Protein AF-A0A4V6E1R2-F1 (afdb_monomer_lite)

Radius of gyration: 23.92 Å; chains: 1; bounding box: 44×40×64 Å

pLDDT: mean 80.43, std 17.91, range [40.03, 97.75]

Foldseek 3Di:
DQPPPDPPDDPCDVPRPDDDCVVDPPDCPVVVVVVVVVDAPDWDWDFDDDPPPPRFIWIFGHDPNDGDDTHGPVPPD

Secondary structure (DSSP, 8-state):
------------TTSTT---TTTS----HHHHHHHHHH--SEEEEEE--STTS---EEEEEEETTEEEEEEETT---

Structure (mmCIF, N/CA/C/O backbone):
data_AF-A0A4V6E1R2-F1
#
_entry.id   AF-A0A4V6E1R2-F1
#
loop_
_atom_site.group_PDB
_atom_site.id
_atom_site.type_symbol
_atom_site.label_atom_id
_atom_site.label_alt_id
_atom_site.label_comp_id
_atom_site.label_asym_id
_atom_site.lab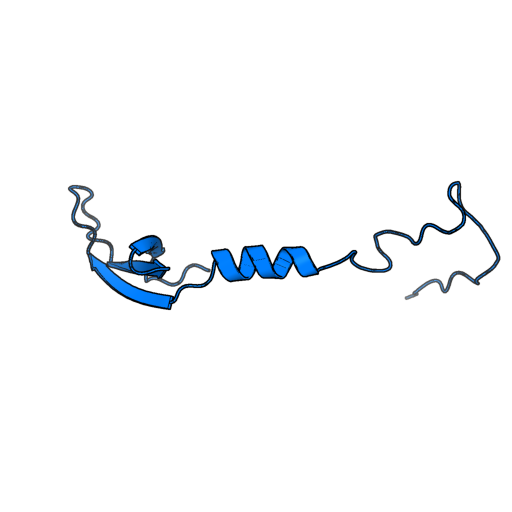el_entity_id
_atom_site.label_seq_id
_atom_site.pdbx_PDB_ins_code
_atom_site.Cartn_x
_atom_site.Cartn_y
_atom_site.Cartn_z
_atom_site.occupancy
_atom_site.B_iso_or_equiv
_atom_site.auth_seq_id
_atom_site.auth_comp_id
_atom_site.auth_asym_id
_atom_site.auth_atom_id
_atom_site.pdbx_PDB_model_num
ATOM 1 N N . LEU A 1 1 ? 13.614 27.310 -32.668 1.00 40.03 1 LEU A N 1
ATOM 2 C CA . LEU A 1 1 ? 14.869 27.165 -31.897 1.00 40.03 1 LEU A CA 1
ATOM 3 C C . LEU A 1 1 ? 14.871 25.751 -31.319 1.00 40.03 1 LEU A C 1
ATOM 5 O O . LEU A 1 1 ? 14.192 25.531 -30.339 1.00 40.03 1 LEU A O 1
ATOM 9 N N . GLY A 1 2 ? 15.433 24.695 -31.884 1.00 42.12 2 GLY A N 1
A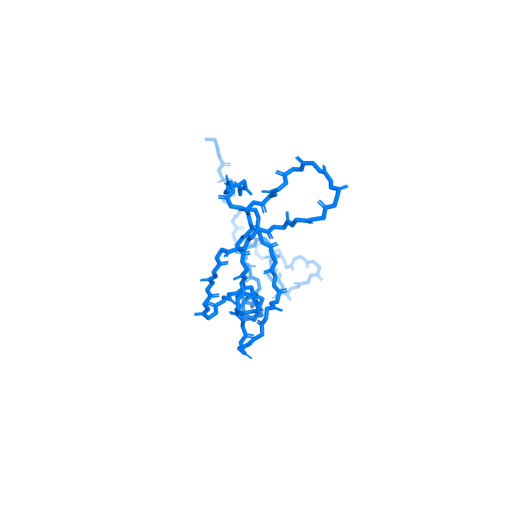TOM 10 C CA . GLY A 1 2 ? 16.307 24.465 -33.025 1.00 42.12 2 GLY A CA 1
ATOM 11 C C . GLY A 1 2 ? 16.850 23.057 -32.784 1.00 42.12 2 GLY A C 1
ATOM 12 O O . GLY A 1 2 ? 17.912 22.918 -32.195 1.00 42.12 2 GLY A O 1
ATOM 13 N N . SER A 1 3 ? 16.069 22.016 -33.102 1.00 48.66 3 SER A N 1
ATOM 14 C CA . SER A 1 3 ? 16.557 20.640 -32.999 1.00 48.66 3 SER A CA 1
ATOM 15 C C . SER A 1 3 ? 17.588 20.458 -34.102 1.00 48.66 3 SER A C 1
ATOM 17 O O . SER A 1 3 ? 17.232 20.342 -35.278 1.00 48.66 3 SER A O 1
ATOM 19 N N . THR A 1 4 ? 18.865 20.509 -33.743 1.00 45.59 4 THR A N 1
ATOM 20 C CA . THR A 1 4 ? 19.938 20.165 -34.667 1.00 45.59 4 THR A CA 1
ATOM 21 C C . THR A 1 4 ? 19.715 18.725 -35.107 1.00 45.59 4 THR A C 1
ATOM 23 O O . THR A 1 4 ? 19.940 17.781 -34.355 1.00 45.59 4 THR A O 1
ATOM 26 N N . ARG A 1 5 ? 19.216 18.565 -36.334 1.00 48.94 5 ARG A N 1
ATOM 27 C CA . ARG A 1 5 ? 19.199 17.300 -37.056 1.00 48.94 5 ARG A CA 1
ATOM 28 C C . ARG A 1 5 ? 20.655 16.975 -37.354 1.00 48.94 5 ARG A C 1
ATOM 30 O O . ARG A 1 5 ? 21.217 17.516 -38.302 1.00 48.94 5 ARG A O 1
ATOM 37 N N . LEU A 1 6 ? 21.272 16.153 -36.510 1.00 50.34 6 LEU A N 1
ATOM 38 C CA . LEU A 1 6 ? 22.564 15.569 -36.833 1.00 50.34 6 LEU A CA 1
ATOM 39 C C . LEU A 1 6 ? 22.342 14.706 -38.072 1.00 50.34 6 LEU A C 1
ATOM 41 O O . LEU A 1 6 ? 21.547 13.765 -38.074 1.00 50.34 6 LEU A O 1
ATOM 45 N N . THR A 1 7 ? 22.950 15.125 -39.175 1.00 45.62 7 THR A N 1
ATOM 46 C CA . THR A 1 7 ? 23.044 14.324 -40.386 1.00 45.62 7 THR A CA 1
ATOM 47 C C . THR A 1 7 ? 23.631 12.980 -39.989 1.00 45.62 7 THR A C 1
ATOM 49 O O . THR A 1 7 ? 24.703 12.950 -39.388 1.00 45.62 7 THR A O 1
ATOM 52 N N . MET A 1 8 ? 22.918 11.894 -40.301 1.00 47.97 8 MET A N 1
ATOM 53 C CA . MET A 1 8 ? 23.485 10.550 -40.325 1.00 47.97 8 MET A CA 1
ATOM 54 C C . MET A 1 8 ? 24.673 10.562 -41.288 1.00 47.97 8 MET A C 1
ATOM 56 O O . MET A 1 8 ? 24.517 10.400 -42.492 1.00 47.97 8 MET A O 1
ATOM 60 N N . GLY A 1 9 ? 25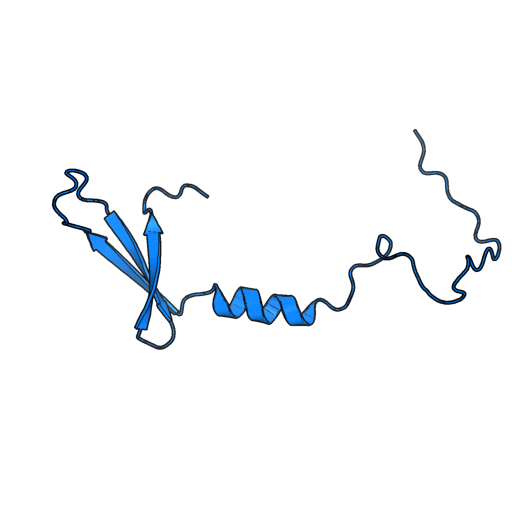.842 10.858 -40.751 1.00 47.47 9 GLY A N 1
ATOM 61 C CA . GLY A 1 9 ? 27.127 10.593 -41.353 1.00 47.47 9 GLY A CA 1
ATOM 62 C C . GLY A 1 9 ? 27.885 9.820 -40.301 1.00 47.47 9 GLY A C 1
ATOM 63 O O . GLY A 1 9 ? 28.450 10.442 -39.414 1.00 47.47 9 GLY A O 1
ATOM 64 N N . ASP A 1 10 ? 27.738 8.497 -40.352 1.00 52.59 10 ASP A N 1
ATOM 65 C CA . ASP A 1 10 ? 28.690 7.466 -39.929 1.00 52.59 10 ASP A CA 1
ATOM 66 C C . ASP A 1 10 ? 29.782 7.891 -38.932 1.00 52.59 10 ASP A C 1
ATOM 68 O O . ASP A 1 10 ? 30.970 7.707 -39.192 1.00 52.59 10 ASP A O 1
ATOM 72 N N . ASP A 1 11 ? 29.397 8.432 -37.776 1.00 54.94 11 ASP A N 1
ATOM 73 C CA . ASP A 1 11 ? 30.306 8.581 -36.648 1.00 54.94 11 ASP A CA 1
ATOM 74 C C . ASP A 1 11 ? 30.018 7.410 -35.700 1.00 54.94 11 ASP A C 1
ATOM 76 O O . ASP A 1 11 ? 29.028 7.437 -34.962 1.00 54.94 11 ASP A O 1
ATOM 80 N N . PRO A 1 12 ? 30.799 6.314 -35.762 1.00 57.56 12 PRO A N 1
ATOM 81 C CA . PRO A 1 12 ? 30.503 5.093 -35.015 1.00 57.56 12 PRO A CA 1
ATOM 82 C C . PRO A 1 12 ? 30.575 5.288 -33.495 1.00 57.56 12 PRO A C 1
ATOM 84 O O . PRO A 1 12 ? 30.261 4.361 -32.740 1.00 57.56 12 PRO A O 1
ATOM 87 N N . GLY A 1 13 ? 31.032 6.458 -33.031 1.00 61.75 13 GLY A N 1
ATOM 88 C CA . GLY A 1 13 ? 31.486 6.640 -31.667 1.00 61.75 13 GLY A CA 1
ATOM 89 C C . GLY A 1 13 ? 32.553 5.594 -31.307 1.00 61.75 13 GLY A C 1
ATOM 90 O O . GLY A 1 13 ? 32.987 4.785 -32.129 1.00 61.75 13 GLY A O 1
ATOM 91 N N . PRO A 1 14 ? 32.990 5.541 -30.046 1.00 64.25 14 PRO A N 1
ATOM 92 C CA . PRO A 1 14 ? 33.916 4.499 -29.601 1.00 64.25 14 PRO A CA 1
ATOM 93 C C . PRO A 1 14 ? 33.291 3.088 -29.593 1.00 64.25 14 PRO A C 1
ATOM 95 O O . PRO A 1 14 ? 34.001 2.110 -29.365 1.00 64.25 14 PRO A O 1
ATOM 98 N N . PHE A 1 15 ? 31.977 2.963 -29.833 1.00 64.06 15 PHE A N 1
ATOM 99 C CA . PHE A 1 15 ? 31.228 1.706 -29.770 1.00 64.06 15 PHE A CA 1
ATOM 100 C C . PHE A 1 15 ? 30.255 1.567 -30.962 1.00 64.06 15 PHE A C 1
ATOM 102 O O . PHE A 1 15 ? 29.043 1.718 -30.774 1.00 64.06 15 PHE A O 1
ATOM 109 N N . PRO A 1 16 ? 30.751 1.253 -32.176 1.00 56.28 16 PRO A N 1
ATOM 110 C CA . PRO A 1 16 ? 29.906 1.036 -33.351 1.00 56.28 16 PRO A CA 1
ATOM 111 C C . PRO A 1 16 ? 28.808 0.002 -33.067 1.00 56.28 16 PRO A C 1
ATOM 113 O O . PRO A 1 16 ? 29.085 -1.105 -32.606 1.00 56.28 16 PRO A O 1
ATOM 116 N N . GLY A 1 17 ? 27.551 0.373 -33.331 1.00 63.97 17 GLY A N 1
ATOM 117 C CA . GLY A 1 17 ? 26.370 -0.473 -33.109 1.00 63.97 17 GLY A CA 1
ATOM 118 C C . GLY A 1 17 ? 25.678 -0.302 -31.750 1.00 63.97 17 GLY A C 1
ATOM 119 O O . GLY A 1 17 ? 24.617 -0.891 -31.534 1.00 63.97 17 GLY A O 1
ATOM 120 N N . ARG A 1 18 ? 26.214 0.521 -30.838 1.00 62.28 18 ARG A N 1
ATOM 121 C CA . ARG A 1 18 ? 25.552 0.860 -29.570 1.00 62.28 18 ARG A CA 1
ATOM 122 C C . ARG A 1 18 ? 24.758 2.163 -29.726 1.00 62.28 18 ARG A C 1
ATOM 124 O O . ARG A 1 18 ? 25.344 3.239 -29.752 1.00 62.28 18 ARG A O 1
ATOM 131 N N . ARG A 1 19 ? 23.425 2.060 -29.814 1.00 67.25 19 ARG A N 1
ATOM 132 C CA . ARG A 1 19 ? 22.511 3.220 -29.758 1.00 67.25 19 ARG A CA 1
ATOM 133 C C . ARG A 1 19 ? 22.659 3.967 -28.429 1.00 67.25 19 ARG A C 1
ATOM 135 O O . ARG A 1 19 ? 22.971 3.345 -27.409 1.00 67.25 19 ARG A O 1
ATOM 142 N N . SER A 1 20 ? 22.451 5.284 -28.441 1.00 71.94 20 SER A N 1
ATOM 143 C CA . SER A 1 20 ? 22.530 6.095 -27.222 1.00 71.94 20 SER A CA 1
ATOM 144 C C . SER A 1 20 ? 21.430 5.667 -26.238 1.00 71.94 20 SER A C 1
ATOM 146 O O . SER A 1 20 ? 20.279 5.529 -26.650 1.00 71.94 20 SER A O 1
ATOM 148 N N . PRO A 1 21 ? 21.718 5.504 -24.932 1.00 67.31 21 PRO A N 1
ATOM 149 C CA . PRO A 1 21 ? 20.700 5.198 -23.917 1.00 67.31 21 PRO A CA 1
ATOM 150 C C . PRO A 1 21 ? 19.591 6.255 -23.791 1.00 67.31 21 PRO A C 1
ATOM 152 O O . PRO A 1 21 ? 18.578 6.009 -23.148 1.00 67.31 21 PRO A O 1
ATOM 155 N N . PHE A 1 22 ? 19.784 7.435 -24.386 1.00 73.88 22 PHE A N 1
ATOM 156 C CA . PHE A 1 22 ? 18.788 8.505 -24.435 1.00 73.88 22 PHE A CA 1
ATOM 157 C C . PHE A 1 22 ? 17.889 8.447 -25.682 1.00 73.88 22 PHE A C 1
ATOM 159 O O . PHE A 1 22 ? 16.930 9.207 -25.768 1.00 73.88 22 PHE A O 1
ATOM 166 N N . GLU A 1 23 ? 18.193 7.587 -26.661 1.00 78.31 23 GLU A N 1
ATOM 167 C CA . GLU A 1 23 ? 17.416 7.451 -27.905 1.00 78.31 23 GLU A CA 1
ATOM 168 C C . GLU A 1 23 ? 16.247 6.471 -27.774 1.00 78.31 23 GLU A C 1
ATOM 170 O O . GLU A 1 23 ? 15.249 6.608 -28.479 1.00 78.31 23 GLU A O 1
ATOM 175 N N . ALA A 1 24 ? 16.370 5.473 -26.899 1.00 75.06 24 ALA A N 1
ATOM 176 C CA . ALA A 1 24 ? 15.320 4.506 -26.614 1.00 75.06 24 ALA A CA 1
ATOM 177 C C . ALA A 1 24 ? 15.489 3.964 -25.196 1.00 75.06 24 ALA A C 1
ATOM 179 O O . ALA A 1 24 ? 16.607 3.650 -24.777 1.00 75.06 24 ALA A O 1
ATOM 180 N N . TYR A 1 25 ? 14.375 3.825 -24.483 1.00 75.38 25 TYR A N 1
ATOM 181 C CA . TYR A 1 25 ? 14.381 3.147 -23.200 1.00 75.38 25 TYR A CA 1
ATOM 182 C C . TYR A 1 25 ? 14.664 1.646 -23.430 1.00 75.38 25 TYR A C 1
ATOM 184 O O . TYR A 1 25 ? 14.165 1.063 -24.400 1.00 75.38 25 TYR A O 1
ATOM 192 N N . PRO A 1 26 ? 15.549 1.022 -22.635 1.00 75.56 26 PRO A N 1
ATOM 193 C CA . PRO A 1 26 ? 15.855 -0.402 -22.756 1.00 75.56 26 PRO A CA 1
ATOM 194 C C . PRO A 1 26 ? 14.640 -1.262 -22.372 1.00 75.56 26 PRO A C 1
ATOM 196 O O . PRO A 1 26 ? 13.649 -0.736 -21.896 1.00 75.56 26 PRO A O 1
ATOM 199 N N . ASN A 1 27 ? 14.727 -2.585 -22.569 1.00 81.00 27 ASN A N 1
ATOM 200 C CA . ASN A 1 27 ? 13.677 -3.557 -22.219 1.00 81.00 27 ASN A CA 1
ATOM 201 C C . ASN A 1 27 ? 12.902 -3.167 -20.934 1.00 81.00 27 ASN A C 1
ATOM 203 O O . ASN A 1 27 ? 13.510 -3.086 -19.869 1.00 81.00 27 ASN A O 1
ATOM 207 N N . GLU A 1 28 ? 11.587 -2.955 -21.057 1.00 83.00 28 GLU A N 1
ATOM 208 C CA . GLU 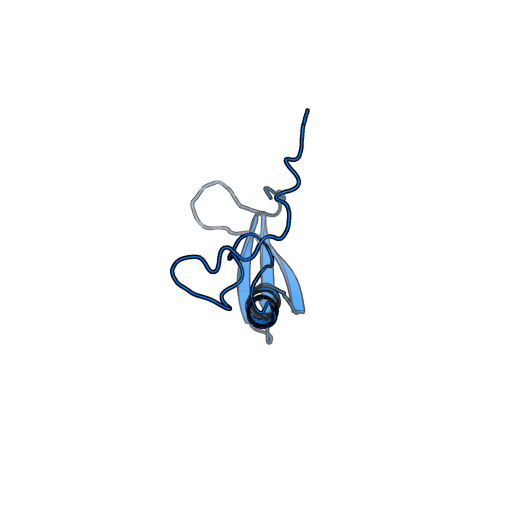A 1 28 ? 10.671 -2.465 -20.008 1.00 83.00 28 GLU A CA 1
ATOM 209 C C . GLU A 1 28 ? 9.927 -3.592 -19.271 1.00 83.00 28 GLU A C 1
ATOM 211 O O . GLU A 1 28 ? 9.182 -3.335 -18.327 1.00 83.00 28 GLU A O 1
ATOM 216 N N . GLU A 1 29 ? 10.129 -4.856 -19.661 1.00 86.50 29 GLU A N 1
ATOM 217 C CA . GLU A 1 29 ? 9.388 -6.002 -19.111 1.00 86.50 29 GLU A CA 1
ATOM 218 C C . GLU A 1 29 ? 9.545 -6.117 -17.586 1.00 86.50 29 GLU A C 1
ATOM 220 O O . GLU A 1 29 ? 8.607 -6.483 -16.879 1.00 86.50 29 GLU A O 1
ATOM 225 N N . TRP A 1 30 ? 10.708 -5.738 -17.048 1.00 89.00 30 TRP A N 1
ATOM 226 C CA . TRP A 1 30 ? 10.977 -5.763 -15.607 1.00 89.00 30 TRP A CA 1
ATOM 227 C C . TRP A 1 30 ? 10.104 -4.780 -14.812 1.00 89.00 30 TRP A C 1
ATOM 229 O O . TRP A 1 30 ? 9.842 -5.013 -13.633 1.00 89.00 30 TRP A O 1
ATOM 239 N N . GLU A 1 31 ? 9.627 -3.697 -15.429 1.00 93.12 31 GLU A N 1
ATOM 240 C CA . GLU A 1 31 ? 8.790 -2.706 -14.750 1.00 93.12 31 GLU A CA 1
ATOM 241 C C . GLU A 1 31 ? 7.420 -3.279 -14.389 1.00 93.12 31 GLU A C 1
ATOM 243 O O . GLU A 1 31 ? 6.840 -2.917 -13.363 1.00 93.12 31 GLU A O 1
ATOM 248 N N . SER A 1 32 ? 6.904 -4.190 -15.223 1.00 92.94 32 SER A N 1
ATOM 249 C CA . SER A 1 32 ? 5.635 -4.877 -14.970 1.00 92.94 32 SER A CA 1
ATOM 250 C C . SER A 1 32 ? 5.659 -5.607 -13.627 1.00 92.94 32 SER A C 1
ATOM 252 O O . SER A 1 32 ? 4.697 -5.513 -12.869 1.00 92.94 32 SER A O 1
ATOM 254 N N . HIS A 1 33 ? 6.796 -6.211 -13.271 1.00 94.12 33 HIS A N 1
ATOM 255 C CA . HIS A 1 33 ? 6.967 -6.914 -12.007 1.00 94.12 33 HIS A CA 1
ATOM 256 C C . HIS A 1 33 ? 6.853 -5.972 -10.801 1.00 94.12 33 HIS A C 1
ATOM 258 O O . HIS A 1 33 ? 6.169 -6.275 -9.828 1.00 94.12 33 HIS A O 1
ATOM 264 N N . TYR A 1 34 ? 7.460 -4.784 -10.867 1.00 93.62 34 TYR A N 1
ATOM 265 C CA . TYR A 1 34 ? 7.326 -3.795 -9.793 1.00 93.62 34 TYR A CA 1
ATOM 266 C C . TYR A 1 34 ? 5.902 -3.241 -9.683 1.00 93.62 34 TYR A C 1
ATOM 268 O O . TYR A 1 34 ? 5.414 -3.033 -8.570 1.00 93.62 34 TYR A O 1
ATOM 276 N N . ARG A 1 35 ? 5.219 -3.029 -10.816 1.00 95.06 35 ARG A N 1
ATOM 277 C CA . ARG A 1 35 ? 3.807 -2.613 -10.832 1.00 95.06 35 ARG A CA 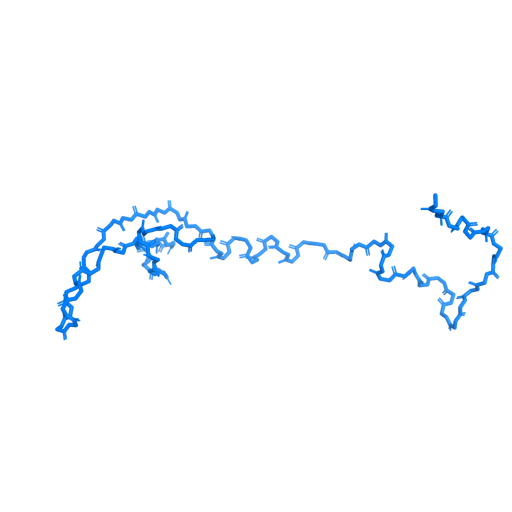1
ATOM 278 C C . ARG A 1 35 ? 2.915 -3.682 -10.210 1.00 95.06 35 ARG A C 1
ATOM 280 O O . ARG A 1 35 ? 2.077 -3.355 -9.378 1.00 95.06 35 ARG A O 1
ATOM 287 N N . GLU A 1 36 ? 3.149 -4.944 -10.552 1.00 95.56 36 GLU A N 1
ATOM 288 C CA . GLU A 1 36 ? 2.431 -6.084 -9.989 1.00 95.56 36 GLU A CA 1
ATOM 289 C C . GLU A 1 36 ? 2.638 -6.179 -8.476 1.00 95.56 36 GLU A C 1
ATOM 291 O O . GLU A 1 36 ? 1.670 -6.344 -7.741 1.00 95.56 36 GLU A O 1
ATOM 296 N N . VAL A 1 37 ? 3.870 -6.023 -7.981 1.00 93.88 37 VAL A N 1
ATOM 297 C CA . VAL A 1 37 ? 4.158 -6.015 -6.535 1.00 93.88 37 VAL A CA 1
ATOM 298 C C . VAL A 1 37 ? 3.451 -4.856 -5.824 1.00 93.88 37 VAL A C 1
ATOM 300 O O . VAL A 1 37 ? 2.993 -5.017 -4.691 1.00 93.88 37 VAL A O 1
ATOM 303 N N . TRP A 1 38 ? 3.355 -3.691 -6.468 1.00 94.62 38 TRP A N 1
ATOM 304 C CA . TRP A 1 38 ? 2.704 -2.514 -5.894 1.00 94.62 38 TRP A CA 1
ATOM 305 C C . TRP A 1 38 ? 1.179 -2.640 -5.808 1.00 94.62 38 TRP A C 1
ATOM 307 O O . TRP A 1 38 ? 0.571 -2.109 -4.861 1.00 94.62 38 TRP A O 1
ATOM 317 N N . ASP A 1 39 ? 0.586 -3.309 -6.795 1.00 95.44 39 ASP A N 1
ATOM 318 C CA . ASP A 1 39 ? -0.853 -3.477 -6.928 1.00 95.44 39 ASP A CA 1
ATOM 319 C C . ASP A 1 39 ? -1.445 -4.349 -5.812 1.00 95.44 39 ASP A C 1
ATOM 321 O O . ASP A 1 39 ? -0.759 -5.193 -5.220 1.00 95.44 39 ASP A O 1
ATOM 325 N N . ARG A 1 40 ? -2.722 -4.130 -5.501 1.00 95.44 40 ARG A N 1
ATOM 326 C CA . ARG A 1 40 ? -3.432 -4.784 -4.390 1.00 95.44 40 ARG A CA 1
ATOM 327 C C . ARG A 1 40 ? -4.694 -5.476 -4.895 1.00 95.44 40 ARG A C 1
ATOM 329 O O . ARG A 1 40 ? -5.342 -4.964 -5.798 1.00 95.44 40 ARG A O 1
ATOM 336 N N . ASP A 1 41 ? -5.051 -6.593 -4.271 1.00 97.50 41 ASP A N 1
ATOM 337 C CA . ASP A 1 41 ? -6.249 -7.359 -4.634 1.00 97.50 41 ASP A CA 1
ATOM 338 C C . ASP A 1 41 ? -7.508 -6.752 -3.996 1.00 97.50 41 ASP A C 1
ATOM 340 O O . ASP A 1 41 ? -8.584 -6.773 -4.587 1.00 97.50 41 ASP A O 1
ATOM 344 N N . ASP A 1 42 ? -7.366 -6.210 -2.782 1.00 97.12 42 ASP A N 1
ATOM 345 C CA . ASP A 1 42 ? -8.446 -5.582 -2.020 1.00 97.12 42 ASP A CA 1
ATOM 346 C C . ASP A 1 42 ? -7.887 -4.497 -1.082 1.00 97.12 42 ASP A C 1
ATOM 348 O O . ASP A 1 42 ? -6.671 -4.418 -0.838 1.00 97.12 42 ASP A O 1
ATOM 352 N N . SER A 1 43 ? -8.762 -3.657 -0.534 1.00 96.44 43 SER A N 1
ATOM 353 C CA . SER A 1 43 ? -8.408 -2.744 0.545 1.00 96.44 43 SER A CA 1
ATOM 354 C C . SER A 1 43 ? -9.562 -2.438 1.491 1.00 96.44 43 SER A C 1
ATOM 356 O O . SER A 1 43 ? -10.739 -2.475 1.141 1.00 96.44 43 SER A O 1
ATOM 358 N N . PHE A 1 44 ? -9.215 -2.118 2.737 1.00 96.38 44 PHE A N 1
ATOM 359 C CA . PHE A 1 44 ? -10.188 -1.692 3.737 1.00 96.38 44 PHE A CA 1
ATOM 360 C C . PHE A 1 44 ? -9.615 -0.616 4.654 1.00 96.38 44 PHE A C 1
ATOM 362 O O . PHE A 1 44 ? -8.402 -0.458 4.794 1.00 96.38 44 PHE A O 1
ATOM 369 N N . MET A 1 45 ? -10.511 0.126 5.299 1.00 95.56 45 MET A N 1
ATOM 370 C CA . MET A 1 45 ? -10.148 1.184 6.234 1.00 95.56 45 MET A CA 1
ATOM 371 C C . MET A 1 45 ? -9.982 0.636 7.647 1.00 95.56 45 MET A C 1
ATOM 373 O O . MET A 1 45 ? -10.861 -0.059 8.156 1.00 95.56 45 MET A O 1
ATOM 377 N N . LEU A 1 46 ? -8.885 1.005 8.303 1.00 93.62 46 LEU A N 1
ATOM 378 C CA . LEU A 1 46 ? -8.666 0.757 9.724 1.00 93.62 46 LEU A CA 1
ATOM 379 C C . LEU A 1 46 ? -8.315 2.045 10.459 1.00 93.62 46 LEU A C 1
ATOM 381 O O . LEU A 1 46 ? -7.745 2.977 9.888 1.00 93.62 46 LEU A O 1
ATOM 385 N N . THR A 1 47 ? -8.635 2.081 11.748 1.00 93.69 47 THR A N 1
ATOM 386 C CA . THR A 1 47 ? -8.182 3.146 12.641 1.00 93.69 47 THR A CA 1
ATOM 387 C C . THR A 1 47 ? -6.952 2.662 13.392 1.00 93.69 47 THR A C 1
ATOM 389 O O . THR A 1 47 ? -6.989 1.647 14.086 1.00 93.69 47 THR A O 1
ATOM 392 N N . CYS A 1 48 ? -5.854 3.397 13.255 1.00 91.00 48 CYS A N 1
ATOM 393 C CA . CYS A 1 48 ? -4.660 3.198 14.058 1.00 91.00 48 CYS A CA 1
ATOM 394 C C . CYS A 1 48 ? -4.874 3.889 15.410 1.00 91.00 48 CYS A C 1
ATOM 396 O O . CYS A 1 48 ? -4.958 5.116 15.460 1.00 91.00 48 CYS A O 1
ATOM 398 N N . THR A 1 49 ? -4.974 3.115 16.496 1.00 92.44 49 THR A N 1
ATOM 399 C CA . THR A 1 49 ? -5.221 3.637 17.855 1.00 92.44 49 THR A CA 1
ATOM 400 C C . THR A 1 49 ? -4.072 3.369 18.848 1.00 92.44 49 THR A C 1
ATOM 402 O O . THR A 1 49 ? -4.320 2.844 19.940 1.00 92.44 49 THR A O 1
ATOM 405 N N . PRO A 1 50 ? -2.798 3.665 18.517 1.00 91.00 50 PRO A N 1
ATOM 406 C CA . PRO A 1 50 ? -1.746 3.736 19.519 1.00 91.00 50 PRO A CA 1
ATOM 407 C C . PRO A 1 50 ? -1.931 5.006 20.361 1.00 91.00 50 PRO A C 1
ATOM 409 O O . PRO A 1 50 ? -2.690 5.910 20.009 1.00 91.00 50 PRO A O 1
ATOM 412 N N . ASN A 1 51 ? -1.207 5.117 21.473 1.00 93.56 51 ASN A N 1
ATOM 413 C CA . ASN A 1 51 ? -1.184 6.348 22.262 1.00 93.56 51 ASN A CA 1
ATOM 414 C C . ASN A 1 51 ? -0.315 7.429 21.581 1.00 93.56 51 ASN A C 1
ATOM 416 O O . ASN A 1 51 ? 0.734 7.800 22.101 1.00 93.56 51 ASN A O 1
ATOM 420 N N . ASP A 1 52 ? -0.721 7.883 20.392 1.00 91.56 52 ASP A N 1
ATOM 421 C CA . ASP A 1 52 ? -0.056 8.948 19.625 1.00 91.56 52 ASP A CA 1
ATOM 422 C C . ASP A 1 52 ? -0.919 10.211 19.475 1.00 91.56 52 ASP A C 1
ATOM 424 O O . ASP A 1 52 ? -0.472 11.188 18.880 1.00 91.56 52 ASP A O 1
ATOM 428 N N . THR A 1 53 ? -2.142 10.199 20.022 1.00 91.00 53 THR A N 1
ATOM 429 C CA . THR A 1 53 ? -3.180 11.250 19.953 1.00 91.00 53 THR A CA 1
ATOM 430 C C . THR A 1 53 ? -3.829 11.509 18.584 1.00 91.00 53 THR A C 1
ATOM 432 O O . THR A 1 53 ? -4.785 12.279 18.520 1.00 91.00 53 THR A O 1
ATOM 435 N N . HIS A 1 54 ? -3.388 10.862 17.504 1.00 88.75 54 HIS A N 1
ATOM 436 C CA . HIS A 1 54 ? -3.844 11.150 16.142 1.00 88.75 5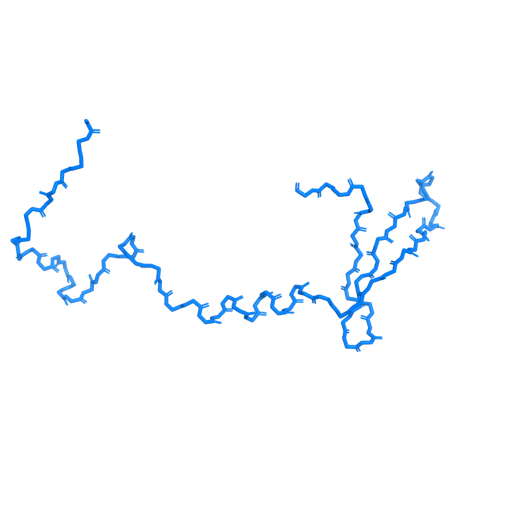4 HIS A CA 1
ATOM 437 C C . HIS A 1 54 ? -5.089 10.364 15.717 1.00 88.75 54 HIS A C 1
ATOM 439 O O . HIS A 1 54 ? -5.899 10.903 14.966 1.00 88.75 54 HIS A O 1
ATOM 445 N N . ASN A 1 55 ? -5.263 9.112 16.167 1.00 90.56 55 ASN A N 1
ATOM 446 C CA . ASN A 1 55 ? -6.356 8.230 15.711 1.00 90.56 55 ASN A CA 1
ATOM 447 C C . ASN A 1 55 ? -6.473 8.167 14.172 1.00 90.56 55 ASN A C 1
ATOM 449 O O . ASN A 1 55 ? -7.554 8.326 13.600 1.00 90.56 55 ASN A O 1
ATOM 453 N N . CYS A 1 56 ? -5.344 7.973 13.488 1.00 90.12 56 CYS A N 1
ATOM 454 C CA . CYS A 1 56 ? -5.267 8.018 12.029 1.00 90.12 56 CYS A CA 1
ATOM 455 C C . CYS A 1 56 ? -6.163 6.965 11.359 1.00 90.12 56 CYS A C 1
ATOM 457 O O . CYS A 1 56 ? -6.099 5.781 11.695 1.00 90.12 56 CYS A O 1
ATOM 459 N N . TYR A 1 57 ? -6.910 7.377 10.333 1.00 93.00 57 TYR A N 1
ATOM 460 C CA . TYR A 1 57 ? -7.561 6.457 9.400 1.00 93.00 57 TYR A CA 1
ATOM 461 C C . TYR A 1 57 ? -6.577 6.056 8.299 1.00 93.00 57 TYR A C 1
ATOM 463 O O . TYR A 1 57 ? -6.101 6.909 7.541 1.00 93.00 57 TYR A O 1
ATOM 471 N N . LEU A 1 58 ? -6.279 4.762 8.211 1.00 93.50 58 LEU A N 1
ATOM 472 C CA . LEU A 1 58 ? -5.331 4.182 7.263 1.00 93.50 58 LEU A CA 1
ATOM 473 C C . LEU A 1 58 ? -6.052 3.219 6.317 1.00 93.50 58 LEU A C 1
ATOM 475 O O . LEU A 1 58 ? -6.932 2.472 6.743 1.00 93.50 58 LEU A O 1
ATOM 479 N N . GLU A 1 59 ? -5.663 3.227 5.045 1.00 95.06 59 GLU A N 1
ATOM 480 C CA . GLU A 1 59 ? -6.079 2.220 4.068 1.00 95.06 59 GLU A CA 1
ATOM 481 C C . GLU A 1 59 ? -5.107 1.036 4.142 1.00 95.06 59 GLU A C 1
ATOM 483 O O . GLU A 1 59 ? -3.900 1.195 3.936 1.00 95.06 59 GLU A O 1
ATOM 488 N N . ALA A 1 60 ? -5.622 -0.153 4.442 1.00 96.19 60 ALA A N 1
ATOM 489 C CA . ALA A 1 60 ? -4.864 -1.393 4.441 1.00 96.19 60 ALA A CA 1
ATOM 490 C C . ALA A 1 60 ? -4.982 -2.077 3.080 1.00 96.19 60 ALA A C 1
ATOM 492 O O . ALA A 1 60 ? -6.067 -2.498 2.689 1.00 96.19 60 ALA A O 1
ATOM 493 N N . ALA A 1 61 ? -3.861 -2.201 2.372 1.00 96.69 61 ALA A N 1
ATOM 494 C CA . ALA A 1 61 ? -3.785 -2.931 1.115 1.00 96.69 61 ALA A CA 1
ATOM 495 C C . ALA A 1 61 ? -3.600 -4.428 1.388 1.00 96.69 61 ALA A C 1
ATOM 497 O O . ALA A 1 61 ? -2.669 -4.828 2.099 1.00 96.69 61 ALA A O 1
ATOM 498 N N . VAL A 1 62 ? -4.470 -5.243 0.797 1.00 97.75 62 VAL A N 1
ATOM 499 C CA . VAL A 1 62 ? -4.434 -6.702 0.890 1.00 97.75 62 VAL A CA 1
ATOM 500 C C . VAL A 1 62 ? -3.904 -7.271 -0.420 1.00 97.75 62 VAL A C 1
ATOM 502 O O . VAL A 1 62 ? -4.381 -6.923 -1.499 1.00 97.75 62 VAL A O 1
ATOM 505 N N . LYS A 1 63 ? -2.912 -8.156 -0.325 1.00 97.44 63 LYS A N 1
ATOM 506 C CA . LYS A 1 63 ? -2.394 -8.935 -1.453 1.00 97.44 63 LYS A CA 1
ATOM 507 C C . LYS A 1 63 ? -2.197 -10.379 -1.017 1.00 97.44 63 LYS A C 1
ATOM 509 O O . LYS A 1 63 ? -1.630 -10.625 0.049 1.00 97.44 63 LYS A O 1
ATOM 514 N N . ASN A 1 64 ? -2.669 -11.336 -1.810 1.00 97.00 64 ASN A N 1
ATOM 515 C CA . ASN A 1 64 ? -2.641 -12.764 -1.478 1.00 97.00 64 ASN A CA 1
ATOM 516 C C . ASN A 1 64 ? -3.271 -13.069 -0.100 1.00 97.00 64 ASN A C 1
ATOM 518 O O . ASN A 1 64 ? -2.739 -13.859 0.682 1.00 97.00 64 ASN A O 1
ATOM 522 N N . GLY A 1 65 ? -4.374 -12.387 0.230 1.00 97.25 65 GLY A N 1
ATOM 523 C CA . GLY A 1 65 ? -5.102 -12.560 1.495 1.00 97.25 65 GLY A CA 1
ATOM 524 C C . GLY A 1 65 ? -4.388 -12.031 2.747 1.00 97.25 65 GLY A C 1
ATOM 525 O O . GLY A 1 65 ? -4.851 -12.282 3.857 1.00 97.25 65 GLY A O 1
ATOM 526 N N . GLN A 1 66 ? -3.274 -11.308 2.597 1.00 97.56 66 GLN A N 1
ATOM 527 C CA . GLN A 1 66 ? -2.507 -10.732 3.704 1.00 97.56 66 GLN A CA 1
ATOM 528 C C . GLN A 1 66 ? -2.349 -9.222 3.539 1.00 97.56 66 GLN A C 1
ATOM 530 O O . GLN A 1 66 ? -2.241 -8.712 2.425 1.00 97.56 66 GLN A O 1
ATOM 535 N N . ILE A 1 67 ? -2.302 -8.503 4.660 1.00 97.06 67 ILE A N 1
ATOM 536 C CA . ILE A 1 67 ? -2.012 -7.067 4.660 1.00 97.06 67 ILE A CA 1
ATOM 537 C C . ILE A 1 67 ? -0.532 -6.879 4.325 1.00 97.06 67 ILE A C 1
ATOM 539 O O . ILE A 1 67 ? 0.332 -7.395 5.034 1.00 97.06 67 ILE A O 1
ATOM 543 N N . THR A 1 68 ? -0.235 -6.125 3.269 1.00 97.06 68 THR A N 1
ATOM 544 C CA . THR A 1 68 ? 1.147 -5.866 2.826 1.00 97.06 68 THR A CA 1
ATOM 545 C C . THR A 1 68 ? 1.577 -4.416 3.017 1.00 97.06 68 THR A C 1
ATOM 547 O O . THR A 1 68 ? 2.773 -4.143 3.119 1.00 97.06 68 THR A O 1
ATOM 550 N N . ARG A 1 69 ? 0.628 -3.473 3.084 1.00 95.19 69 ARG A N 1
ATOM 551 C CA . ARG A 1 69 ? 0.918 -2.038 3.218 1.00 95.19 69 ARG A CA 1
ATOM 552 C C . ARG A 1 69 ? -0.212 -1.288 3.917 1.00 95.19 69 ARG A C 1
ATOM 554 O O . ARG A 1 69 ? -1.380 -1.625 3.743 1.00 95.19 69 ARG A O 1
ATOM 561 N N . LEU A 1 70 ? 0.155 -0.232 4.646 1.00 94.50 70 LEU A N 1
ATOM 562 C CA . LEU A 1 70 ? -0.758 0.772 5.193 1.00 94.50 70 LEU A CA 1
ATOM 563 C C . LEU A 1 70 ? -0.471 2.127 4.538 1.00 94.50 70 LEU A C 1
ATOM 565 O O . LEU A 1 70 ? 0.680 2.564 4.514 1.00 94.50 70 LEU A O 1
ATOM 569 N N . GLY A 1 71 ? -1.501 2.770 3.993 1.00 91.69 71 GLY A N 1
ATOM 570 C CA . GLY A 1 71 ? -1.424 4.092 3.370 1.00 91.69 71 GLY A CA 1
ATOM 571 C C . GLY A 1 71 ? -2.266 5.136 4.114 1.00 91.69 71 GLY A C 1
ATOM 572 O O . GLY A 1 71 ? -3.245 4.779 4.772 1.00 91.69 71 GLY A O 1
ATOM 573 N N . PRO A 1 72 ? -1.913 6.430 4.035 1.00 90.38 72 PRO A N 1
ATOM 574 C CA . PRO A 1 72 ? -2.745 7.494 4.583 1.00 90.38 72 PRO A CA 1
ATOM 575 C C . PRO A 1 72 ? -4.039 7.641 3.771 1.00 90.38 72 PRO A C 1
ATOM 577 O O . PRO A 1 72 ? -3.998 7.752 2.550 1.00 90.38 72 PRO A O 1
ATOM 580 N N . SER A 1 73 ? -5.183 7.745 4.448 1.00 87.12 73 SER A N 1
ATOM 581 C CA . SER A 1 73 ? -6.484 8.010 3.798 1.00 87.12 73 SER A CA 1
ATOM 582 C C . SER A 1 73 ? -6.607 9.397 3.167 1.00 87.12 73 SER A C 1
ATOM 584 O O . SER A 1 73 ? -7.501 9.651 2.365 1.00 87.12 73 SER A O 1
ATOM 586 N N . MET A 1 74 ? -5.713 10.311 3.537 1.00 79.19 74 MET A N 1
ATOM 587 C CA . MET A 1 74 ? -5.756 11.711 3.120 1.00 79.19 74 MET A CA 1
ATOM 588 C C . MET A 1 74 ? -5.251 11.938 1.685 1.00 79.19 74 MET A C 1
ATOM 590 O O . MET A 1 74 ? -5.210 13.083 1.249 1.00 79.19 74 MET A O 1
ATOM 594 N N . ASN A 1 75 ? -4.889 10.875 0.950 1.00 67.19 75 ASN A N 1
ATOM 595 C CA . ASN A 1 75 ? -4.450 10.932 -0.450 1.00 67.19 75 ASN A CA 1
ATOM 596 C C . ASN A 1 75 ? -3.360 11.986 -0.716 1.00 67.19 75 ASN A C 1
ATOM 598 O O . ASN A 1 75 ? -3.417 12.723 -1.698 1.00 67.19 75 ASN A O 1
ATOM 602 N N . TYR A 1 76 ? -2.348 12.055 0.152 1.00 63.66 76 TYR A N 1
ATOM 603 C CA . TYR A 1 76 ? -1.114 12.766 -0.176 1.00 63.66 76 TYR A CA 1
ATOM 604 C C . TYR A 1 76 ? -0.305 11.882 -1.134 1.00 63.66 76 TYR A C 1
ATOM 606 O O . TYR A 1 76 ? 0.359 10.943 -0.694 1.00 63.66 76 TYR A O 1
ATOM 614 N N . GLY A 1 77 ? -0.444 12.135 -2.435 1.00 55.84 77 GLY A N 1
ATOM 615 C CA . GLY A 1 77 ? 0.248 11.454 -3.532 1.00 55.84 77 GLY A CA 1
ATOM 616 C C . GLY A 1 77 ? 0.850 12.453 -4.502 1.00 55.84 77 GLY A C 1
ATOM 617 O O . GLY A 1 77 ? 0.245 13.537 -4.667 1.00 55.84 77 GLY A O 1
#

Sequence (77 aa):
LGSTRLTMGDDPGPFPGRRSPFEAYPNEEWESHYREVWDRDDSFMLTCTPNDTHNCYLEAAVKNGQITRLGPSMNYG